Protein AF-A0A1Y1QKC9-F1 (afdb_monomer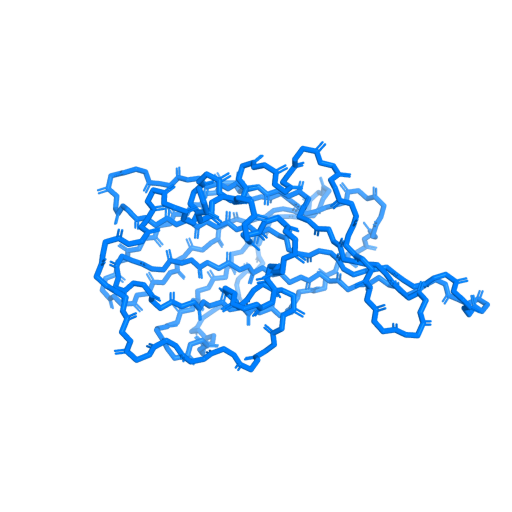_lite)

Sequence (149 aa):
MIESEFINNPQKFGLFTSDFSSEECVDWFDHYRSGIEVLNKGLWIAGENGGGWKITEAFINHEEKCLAWVERFMDDSSRIEKHEYYLCALTPSFRRLRKEIESYNPYFGISVESLQYENGVVTLQYHDKHDKRQMELDENNSSINIVTK

Structure (mmCIF, N/CA/C/O backbone):
data_AF-A0A1Y1QKC9-F1
#
_entry.id   AF-A0A1Y1QKC9-F1
#
loop_
_atom_site.group_PDB
_atom_site.id
_atom_site.type_symbol
_atom_site.label_atom_id
_atom_site.label_alt_id
_atom_site.label_comp_id
_atom_site.label_asym_id
_atom_site.label_entity_id
_atom_site.label_seq_id
_atom_site.pdbx_PDB_ins_code
_atom_site.Cartn_x
_atom_site.Cartn_y
_atom_site.Cartn_z
_atom_site.occupancy
_atom_site.B_iso_or_equiv
_atom_site.auth_seq_id
_atom_site.auth_comp_id
_atom_site.auth_asym_id
_atom_site.auth_atom_id
_atom_site.pdbx_PDB_model_num
ATOM 1 N N . MET A 1 1 ? 12.393 11.501 15.440 1.00 57.62 1 MET A N 1
ATOM 2 C CA . MET A 1 1 ? 13.365 10.382 15.373 1.00 57.62 1 MET A CA 1
ATOM 3 C C . MET A 1 1 ? 12.768 9.193 14.628 1.00 57.62 1 MET A C 1
ATOM 5 O O . MET A 1 1 ? 13.417 8.695 13.721 1.00 57.62 1 MET A O 1
ATOM 9 N N . ILE A 1 2 ? 11.518 8.810 14.923 1.00 64.50 2 ILE A N 1
ATOM 10 C CA . ILE A 1 2 ? 10.808 7.742 14.195 1.00 64.50 2 ILE A CA 1
ATOM 11 C C . ILE A 1 2 ? 10.472 8.152 12.752 1.00 64.50 2 ILE A C 1
ATOM 13 O O . ILE A 1 2 ? 10.762 7.395 11.840 1.00 64.50 2 ILE A O 1
ATOM 17 N N . GLU A 1 3 ? 9.982 9.373 12.505 1.00 67.50 3 GLU A N 1
ATOM 18 C CA . GLU A 1 3 ? 9.662 9.835 11.135 1.00 67.50 3 GLU A CA 1
ATOM 19 C C . GLU A 1 3 ? 10.871 9.795 10.187 1.00 67.50 3 GLU A C 1
ATOM 21 O O . GLU A 1 3 ? 10.772 9.323 9.058 1.00 67.50 3 GLU A O 1
ATOM 26 N N . SER A 1 4 ? 12.046 10.225 10.660 1.00 73.25 4 SER A N 1
ATOM 27 C CA . SER A 1 4 ? 13.286 10.139 9.883 1.00 73.25 4 SER A CA 1
ATOM 28 C C . SER A 1 4 ? 13.702 8.696 9.607 1.00 73.25 4 SER A C 1
ATOM 30 O O . SER A 1 4 ? 14.272 8.417 8.559 1.00 73.25 4 SER A O 1
ATOM 32 N N . GLU A 1 5 ? 13.436 7.768 10.526 1.00 79.44 5 GLU A N 1
ATOM 33 C CA . GLU A 1 5 ? 13.724 6.350 10.302 1.00 79.44 5 GLU A CA 1
ATOM 34 C C . GLU A 1 5 ? 12.720 5.721 9.329 1.00 79.44 5 GLU A C 1
ATOM 36 O O . GLU A 1 5 ? 13.123 4.946 8.469 1.00 79.44 5 GLU A O 1
ATOM 41 N N . PHE A 1 6 ? 11.451 6.126 9.395 1.00 78.56 6 PHE A N 1
ATOM 42 C CA . PHE A 1 6 ? 10.391 5.697 8.484 1.00 78.56 6 PHE A CA 1
ATOM 43 C C . PHE A 1 6 ? 10.696 6.071 7.030 1.00 78.56 6 PHE A C 1
ATOM 45 O O . PHE A 1 6 ? 10.496 5.272 6.123 1.00 78.56 6 PHE A O 1
ATOM 52 N N . ILE A 1 7 ? 11.241 7.269 6.810 1.00 79.50 7 ILE A N 1
ATOM 53 C CA . ILE A 1 7 ? 11.634 7.746 5.478 1.00 79.50 7 ILE A CA 1
ATOM 54 C C . ILE A 1 7 ? 12.897 7.035 4.981 1.00 79.50 7 ILE A C 1
ATOM 56 O O . ILE A 1 7 ? 12.979 6.659 3.815 1.00 79.50 7 ILE A O 1
ATOM 60 N N . ASN A 1 8 ? 13.892 6.866 5.856 1.00 84.19 8 ASN A N 1
ATOM 61 C CA . ASN A 1 8 ? 15.195 6.323 5.469 1.00 84.19 8 ASN A CA 1
ATOM 62 C C . ASN A 1 8 ? 15.213 4.791 5.377 1.00 84.19 8 ASN A C 1
ATOM 64 O O . ASN A 1 8 ? 16.094 4.231 4.729 1.00 84.19 8 ASN A O 1
ATOM 68 N N . ASN A 1 9 ? 14.295 4.108 6.061 1.00 86.00 9 ASN A N 1
ATOM 69 C CA . ASN A 1 9 ? 14.199 2.654 6.073 1.00 86.00 9 ASN A CA 1
ATOM 70 C C . ASN A 1 9 ? 12.733 2.189 6.203 1.00 86.00 9 ASN A C 1
ATOM 72 O O . ASN A 1 9 ? 12.366 1.565 7.202 1.00 86.00 9 ASN A O 1
ATOM 76 N N . PRO A 1 10 ? 11.879 2.497 5.210 1.00 87.88 10 PRO A N 1
ATOM 77 C CA . PRO A 1 10 ? 10.452 2.164 5.236 1.00 87.88 10 PRO A CA 1
ATOM 78 C C . PRO A 1 10 ? 10.192 0.649 5.339 1.00 87.88 10 PRO A C 1
ATOM 80 O O . PRO A 1 10 ? 9.174 0.227 5.888 1.00 87.88 10 PRO A O 1
ATOM 83 N N . GLN A 1 11 ? 11.140 -0.185 4.904 1.00 87.19 11 GLN A N 1
ATOM 84 C CA . GLN A 1 11 ? 11.064 -1.644 4.998 1.00 87.19 11 GLN A CA 1
ATOM 85 C C . GLN A 1 11 ? 11.080 -2.154 6.444 1.00 87.19 11 GLN A C 1
ATOM 87 O O . GLN A 1 11 ? 10.407 -3.140 6.738 1.00 87.19 11 GLN A O 1
ATOM 92 N N . LYS A 1 12 ? 11.761 -1.467 7.378 1.00 84.00 12 LYS A N 1
ATOM 93 C CA . LYS A 1 12 ? 11.680 -1.789 8.821 1.00 84.00 12 LYS A CA 1
ATOM 94 C C . LYS A 1 12 ? 10.265 -1.668 9.377 1.00 84.00 12 LYS A C 1
ATOM 96 O O . LYS A 1 12 ? 9.934 -2.324 10.358 1.00 84.00 12 LYS A O 1
ATOM 101 N N . PHE A 1 13 ? 9.451 -0.826 8.752 1.00 82.69 13 PHE A N 1
ATOM 102 C CA . PHE A 1 13 ? 8.055 -0.609 9.110 1.00 82.69 13 PHE A CA 1
ATOM 103 C C . PHE A 1 13 ? 7.122 -1.499 8.291 1.00 82.69 13 PHE A C 1
ATOM 105 O O . PHE A 1 13 ? 5.910 -1.407 8.439 1.00 82.69 13 PHE A O 1
ATOM 112 N N . GLY A 1 14 ? 7.672 -2.365 7.439 1.00 85.06 14 GLY A N 1
ATOM 113 C CA . GLY A 1 14 ? 6.915 -3.287 6.616 1.00 85.06 14 GLY A CA 1
ATOM 114 C C . GLY A 1 14 ? 6.422 -2.702 5.306 1.00 85.06 14 GLY A C 1
ATOM 115 O O . GLY A 1 14 ? 5.584 -3.328 4.680 1.00 85.06 14 GLY A O 1
ATOM 116 N N . LEU A 1 15 ? 6.890 -1.541 4.854 1.00 88.94 15 LEU A N 1
ATOM 117 C CA . LEU A 1 15 ? 6.536 -1.033 3.525 1.00 88.94 15 LEU A CA 1
ATOM 118 C C . LEU A 1 15 ? 7.407 -1.659 2.444 1.00 88.94 15 LEU A C 1
ATOM 120 O O . LEU A 1 15 ? 8.578 -1.951 2.679 1.00 88.94 15 LEU A O 1
ATOM 124 N N . PHE A 1 16 ? 6.837 -1.847 1.252 1.00 91.06 16 PHE A N 1
ATOM 125 C CA . PHE A 1 16 ? 7.546 -2.390 0.083 1.00 91.06 16 PHE A CA 1
ATOM 126 C C . PHE A 1 16 ? 8.128 -3.797 0.294 1.00 91.06 16 PHE A C 1
ATOM 128 O O . PHE A 1 16 ? 9.058 -4.208 -0.395 1.00 91.06 16 PHE A O 1
ATOM 135 N N . THR A 1 17 ? 7.591 -4.543 1.260 1.00 86.62 17 THR A N 1
ATOM 136 C CA . THR A 1 17 ? 7.998 -5.916 1.572 1.00 86.62 17 THR A CA 1
ATOM 137 C C . THR A 1 17 ? 6.784 -6.780 1.908 1.00 86.62 17 THR A C 1
ATOM 139 O O . THR A 1 17 ? 5.745 -6.275 2.349 1.00 86.62 17 THR A O 1
ATOM 142 N N . SER A 1 18 ? 6.883 -8.087 1.674 1.00 77.88 18 SER A N 1
ATOM 143 C CA . SER A 1 18 ? 5.933 -9.102 2.145 1.00 77.88 18 SER A CA 1
ATOM 144 C C . SER A 1 18 ? 6.216 -9.556 3.577 1.00 77.88 18 SER A C 1
ATOM 146 O O . SER A 1 18 ? 5.289 -9.970 4.268 1.00 77.88 18 SER A O 1
ATOM 148 N N . ASP A 1 19 ? 7.458 -9.425 4.042 1.00 67.69 19 ASP A N 1
ATOM 149 C CA . ASP A 1 19 ? 7.997 -10.219 5.156 1.00 67.69 19 ASP A CA 1
ATOM 150 C C . ASP A 1 19 ? 7.870 -9.514 6.513 1.00 67.69 19 ASP A C 1
ATOM 152 O O . ASP A 1 19 ? 8.736 -9.608 7.381 1.00 67.69 19 ASP A O 1
ATOM 156 N N . PHE A 1 20 ? 6.781 -8.770 6.702 1.00 71.31 20 PHE A N 1
ATOM 157 C CA . PHE A 1 20 ? 6.556 -8.005 7.920 1.00 71.31 20 PHE A CA 1
ATOM 158 C C . PHE A 1 20 ? 5.618 -8.733 8.885 1.00 71.31 20 PHE A C 1
ATOM 160 O O . PHE A 1 20 ? 4.438 -8.921 8.588 1.00 71.31 20 PHE A O 1
ATOM 167 N N . SER A 1 21 ? 6.125 -9.064 10.074 1.00 61.72 21 SER A N 1
ATOM 168 C CA . SER A 1 21 ? 5.327 -9.503 11.221 1.00 61.72 21 SER A CA 1
ATOM 169 C C . SER A 1 21 ? 5.594 -8.584 12.413 1.00 61.72 21 SER A C 1
ATOM 171 O O . SER A 1 21 ? 6.669 -8.638 13.010 1.00 61.72 21 SER A O 1
ATOM 173 N N . SER A 1 22 ? 4.635 -7.737 12.783 1.00 58.94 22 SER A N 1
ATOM 174 C CA . SER A 1 22 ? 4.727 -6.973 14.030 1.00 58.94 22 SER A CA 1
ATOM 175 C C . SER A 1 22 ? 4.116 -7.782 15.173 1.00 58.94 22 SER A C 1
ATOM 177 O O . SER A 1 22 ? 2.897 -7.950 15.221 1.00 58.94 22 SER A O 1
ATOM 179 N N . GLU A 1 23 ? 4.945 -8.271 16.096 1.00 55.06 23 GLU A N 1
ATOM 180 C CA . GLU A 1 23 ? 4.462 -8.878 17.348 1.00 55.06 23 GLU A CA 1
ATOM 181 C C . GLU A 1 23 ? 4.177 -7.832 18.438 1.00 55.06 23 GLU A C 1
ATOM 183 O O . GLU A 1 23 ? 3.447 -8.109 19.384 1.00 55.06 23 GLU A O 1
ATOM 188 N N . GLU A 1 24 ? 4.657 -6.596 18.278 1.00 54.72 24 GLU A N 1
ATOM 189 C CA . GLU A 1 24 ? 4.488 -5.533 19.268 1.00 54.72 24 GLU A CA 1
ATOM 190 C C . GLU A 1 24 ? 4.226 -4.191 18.570 1.00 54.72 24 GLU A C 1
ATOM 192 O O . GLU A 1 24 ? 5.139 -3.551 18.054 1.00 54.72 24 GLU A O 1
ATOM 197 N N . CYS A 1 25 ? 2.970 -3.747 18.522 1.00 53.25 25 CYS A N 1
ATOM 198 C CA . CYS A 1 25 ? 2.621 -2.399 18.065 1.00 53.25 25 CYS A CA 1
ATOM 199 C C . CYS A 1 25 ? 1.479 -1.854 18.918 1.00 53.25 25 CYS A C 1
ATOM 201 O O . CYS A 1 25 ? 0.305 -2.069 18.631 1.00 53.25 25 CYS A O 1
ATOM 203 N N . VAL A 1 26 ? 1.831 -1.152 19.995 1.00 55.34 26 VAL A N 1
ATOM 204 C CA . VAL A 1 26 ? 0.877 -0.347 20.762 1.00 55.34 26 VAL A CA 1
ATOM 205 C C . VAL A 1 26 ? 1.031 1.100 20.298 1.00 55.34 26 VAL A C 1
ATOM 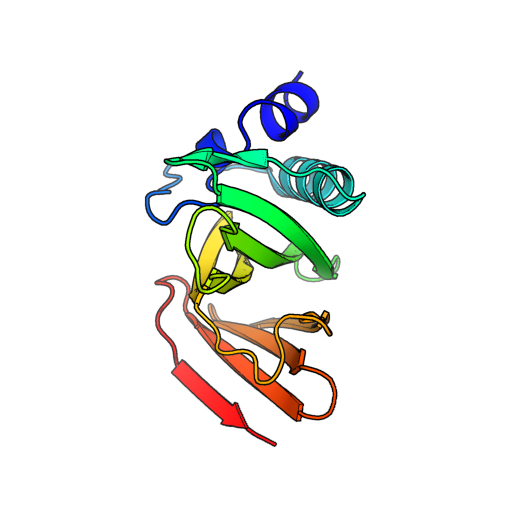207 O O . VAL A 1 26 ? 2.097 1.689 20.448 1.00 55.34 26 VAL A O 1
ATOM 210 N N . ASP A 1 27 ? -0.039 1.644 19.717 1.00 65.19 27 ASP A N 1
ATOM 211 C CA . ASP A 1 27 ? -0.226 3.064 19.373 1.00 65.19 27 ASP A CA 1
ATOM 212 C C . ASP A 1 27 ? 0.704 3.649 18.286 1.00 65.19 27 ASP A C 1
ATOM 214 O O . ASP A 1 27 ? 1.308 4.714 18.420 1.00 65.19 27 ASP A O 1
ATOM 218 N N . TRP A 1 28 ? 0.826 2.941 17.158 1.00 78.62 28 TRP A N 1
ATOM 219 C CA . TRP A 1 28 ? 1.644 3.376 16.014 1.00 78.62 28 TRP A CA 1
ATOM 220 C C . TRP A 1 28 ? 0.859 4.114 14.928 1.00 78.62 28 TRP A C 1
ATOM 222 O O . TRP A 1 28 ? 1.445 4.504 13.923 1.00 78.62 28 TRP A O 1
ATOM 232 N N . PHE A 1 29 ? -0.444 4.342 15.112 1.00 83.38 29 PHE A N 1
ATOM 233 C CA . PHE A 1 29 ? -1.312 4.836 14.037 1.00 83.38 29 PHE A CA 1
ATOM 234 C C . PHE A 1 29 ? -0.845 6.194 13.520 1.00 83.38 29 PHE A C 1
ATOM 236 O O . PHE A 1 29 ? -0.632 6.354 12.322 1.00 83.38 29 PHE A O 1
ATOM 243 N N . ASP A 1 30 ? -0.593 7.141 14.424 1.00 84.75 30 ASP A N 1
ATOM 244 C CA . ASP A 1 30 ? -0.115 8.471 14.048 1.00 84.75 30 ASP A CA 1
ATOM 245 C C . ASP A 1 30 ? 1.286 8.451 13.430 1.00 84.75 30 ASP A C 1
ATOM 247 O O . ASP A 1 30 ? 1.568 9.228 12.518 1.00 84.75 30 ASP A O 1
ATOM 251 N N . HIS A 1 31 ? 2.145 7.529 13.868 1.00 83.88 31 HIS A N 1
ATOM 252 C CA . HIS A 1 31 ? 3.478 7.350 13.294 1.00 83.88 31 HIS A CA 1
ATOM 253 C C . HIS A 1 31 ? 3.398 6.815 11.864 1.00 83.88 31 HIS A C 1
ATOM 255 O O . HIS A 1 31 ? 4.039 7.355 10.963 1.00 83.88 31 HIS A O 1
ATOM 261 N N . TYR A 1 32 ? 2.578 5.785 11.650 1.00 86.56 32 TYR A N 1
ATOM 262 C CA . TYR A 1 32 ? 2.352 5.191 10.338 1.00 86.56 32 TYR A CA 1
ATOM 263 C C . TYR A 1 32 ? 1.692 6.196 9.396 1.00 86.56 32 TYR A C 1
ATOM 265 O O . TYR A 1 32 ? 2.148 6.381 8.273 1.00 86.56 32 TYR A O 1
ATOM 273 N N . ARG A 1 33 ? 0.676 6.917 9.882 1.00 88.88 33 ARG A N 1
ATOM 274 C CA . ARG A 1 33 ? 0.014 8.003 9.157 1.00 88.88 33 ARG A CA 1
ATOM 275 C C . ARG A 1 33 ? 1.022 9.055 8.696 1.00 88.88 33 ARG A C 1
ATOM 277 O O . ARG A 1 33 ? 1.102 9.312 7.499 1.00 88.88 33 ARG A O 1
ATOM 284 N N . SER A 1 34 ? 1.818 9.613 9.612 1.00 88.25 34 SER A N 1
ATOM 285 C CA . SER A 1 34 ? 2.827 10.631 9.279 1.00 88.25 34 SER A CA 1
ATOM 286 C C . SER A 1 34 ? 3.847 10.105 8.261 1.00 88.25 34 SER A C 1
ATOM 288 O O . SER A 1 34 ? 4.136 10.757 7.256 1.00 88.25 34 SER A O 1
ATOM 290 N N . GLY A 1 35 ? 4.342 8.881 8.461 1.00 88.50 35 GLY A N 1
ATOM 291 C CA . GLY A 1 35 ? 5.283 8.241 7.547 1.00 88.50 35 GLY A CA 1
ATOM 292 C C . GLY A 1 35 ? 4.728 8.069 6.129 1.00 88.50 35 GLY A C 1
ATOM 293 O O . GLY A 1 35 ? 5.378 8.454 5.155 1.00 88.50 35 GLY A O 1
ATOM 294 N N . ILE A 1 36 ? 3.503 7.553 6.006 1.00 90.31 36 ILE A N 1
ATOM 295 C CA . ILE A 1 36 ? 2.811 7.378 4.723 1.00 90.31 36 ILE A CA 1
ATOM 296 C C . ILE A 1 36 ? 2.525 8.732 4.060 1.00 90.31 36 ILE A C 1
ATOM 298 O O . ILE A 1 36 ? 2.790 8.883 2.868 1.00 90.31 36 ILE A O 1
ATOM 302 N N . GLU A 1 37 ? 2.061 9.735 4.812 1.00 89.38 37 GLU A N 1
ATOM 303 C CA . GLU A 1 37 ? 1.834 11.099 4.309 1.00 89.38 37 GLU A CA 1
ATOM 304 C C . GLU A 1 37 ? 3.114 11.721 3.732 1.00 89.38 37 GLU A C 1
ATOM 306 O O . GLU A 1 37 ? 3.063 12.420 2.719 1.00 89.38 37 GLU A O 1
ATOM 311 N N . VAL A 1 38 ? 4.278 11.478 4.345 1.00 88.81 38 VAL A N 1
ATOM 312 C CA . VAL A 1 38 ? 5.558 11.968 3.816 1.00 88.81 38 VAL A CA 1
ATOM 313 C C . VAL A 1 38 ? 5.972 11.209 2.558 1.00 88.81 38 VAL A C 1
ATOM 315 O O . VAL A 1 38 ? 6.340 11.842 1.568 1.00 88.81 38 VAL A O 1
ATOM 318 N N . LEU A 1 39 ? 5.895 9.878 2.563 1.00 88.75 39 L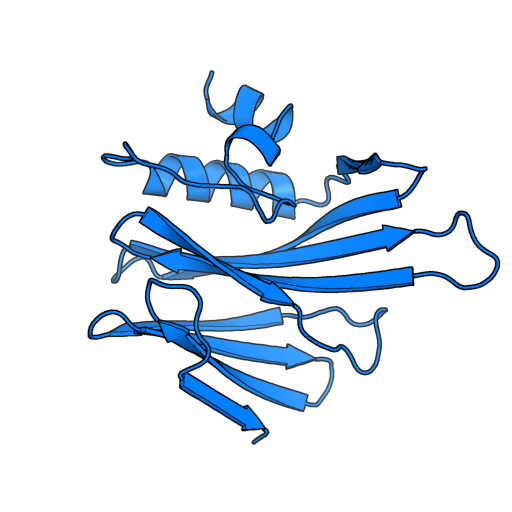EU A N 1
ATOM 319 C CA . LEU A 1 39 ? 6.277 9.051 1.413 1.00 88.75 39 LEU A CA 1
ATOM 320 C C . LEU A 1 39 ? 5.379 9.300 0.189 1.00 88.75 39 LEU A C 1
ATOM 322 O O . LEU A 1 39 ? 5.867 9.315 -0.944 1.00 88.75 39 LEU A O 1
ATOM 326 N N . ASN A 1 40 ? 4.092 9.578 0.409 1.00 89.19 40 ASN A N 1
ATOM 327 C CA . ASN A 1 40 ? 3.127 9.901 -0.642 1.00 89.19 40 ASN A CA 1
ATOM 328 C C . ASN A 1 40 ? 3.493 11.193 -1.412 1.00 89.19 40 ASN A C 1
ATOM 330 O O . ASN A 1 40 ? 3.206 11.305 -2.602 1.00 89.19 40 ASN A O 1
ATOM 334 N N . LYS A 1 41 ? 4.260 12.124 -0.817 1.00 86.56 41 LYS A N 1
ATOM 335 C CA . LYS A 1 41 ? 4.692 13.389 -1.463 1.00 86.56 41 LYS A CA 1
ATOM 336 C C . LYS A 1 41 ? 5.658 13.226 -2.643 1.00 86.56 41 LYS A C 1
ATOM 338 O O . LYS A 1 41 ? 6.180 14.215 -3.153 1.00 86.56 41 LYS A O 1
ATOM 343 N N . GLY A 1 42 ? 5.890 12.002 -3.108 1.00 78.31 42 GLY A N 1
ATOM 344 C CA . GLY A 1 42 ? 6.596 11.744 -4.356 1.00 78.31 42 GLY A CA 1
ATOM 345 C C . GLY A 1 42 ? 7.968 11.111 -4.198 1.00 78.31 42 GLY A C 1
ATOM 346 O O . GLY A 1 42 ? 8.712 11.091 -5.177 1.00 78.31 42 GLY A O 1
ATOM 347 N N . LEU A 1 43 ? 8.306 10.603 -3.011 1.00 85.12 43 LEU A N 1
ATOM 348 C CA . LEU A 1 43 ? 9.613 10.010 -2.768 1.00 85.12 43 LEU A CA 1
ATOM 349 C C . LEU A 1 43 ? 9.706 8.627 -3.424 1.00 85.12 43 LEU A C 1
ATOM 351 O O . LEU A 1 43 ? 8.912 7.734 -3.128 1.00 85.12 43 LEU A O 1
ATOM 355 N N . TRP A 1 44 ? 10.692 8.463 -4.304 1.00 89.69 44 TRP A N 1
ATOM 356 C CA . TRP A 1 44 ? 11.098 7.154 -4.802 1.00 89.69 44 TRP A CA 1
ATOM 357 C C . TRP A 1 44 ? 12.115 6.539 -3.849 1.00 89.69 44 TRP A C 1
ATOM 359 O O . TRP A 1 44 ? 13.108 7.172 -3.487 1.00 89.69 44 TRP A O 1
ATOM 369 N N . ILE A 1 45 ? 11.861 5.296 -3.469 1.00 89.88 45 ILE A N 1
ATOM 370 C CA . ILE A 1 45 ? 12.727 4.479 -2.631 1.00 89.88 45 ILE A CA 1
ATOM 371 C C . ILE A 1 45 ? 13.400 3.456 -3.533 1.00 89.88 45 ILE A C 1
ATOM 373 O O . ILE A 1 45 ? 12.722 2.726 -4.252 1.00 89.88 45 ILE A O 1
ATOM 377 N N . ALA A 1 46 ? 14.730 3.409 -3.520 1.00 88.12 46 ALA A N 1
ATOM 378 C CA . ALA A 1 46 ? 15.466 2.437 -4.317 1.00 88.12 46 ALA A CA 1
ATOM 379 C C . ALA A 1 46 ? 15.091 1.008 -3.888 1.00 88.12 46 ALA A C 1
ATOM 381 O O . ALA A 1 46 ? 15.117 0.678 -2.701 1.00 88.12 46 ALA A O 1
ATOM 382 N N . GLY A 1 47 ? 14.718 0.185 -4.863 1.00 83.69 47 GLY A N 1
ATOM 383 C CA . GLY A 1 47 ? 14.563 -1.254 -4.712 1.00 83.69 47 GLY A CA 1
ATOM 384 C C . GLY A 1 47 ? 15.846 -1.992 -5.089 1.00 83.69 47 GLY A C 1
ATOM 385 O O . GLY A 1 47 ? 16.865 -1.396 -5.447 1.00 83.69 47 GLY A O 1
ATOM 386 N N . GLU A 1 48 ? 15.796 -3.316 -5.020 1.00 77.94 48 GLU A N 1
ATOM 387 C CA . GLU A 1 48 ? 16.882 -4.154 -5.523 1.00 77.94 48 GLU A CA 1
ATOM 388 C C . GLU A 1 48 ? 16.937 -4.114 -7.060 1.00 77.94 48 GLU A C 1
ATOM 390 O O . GLU A 1 48 ? 15.933 -3.875 -7.732 1.00 77.94 48 GLU A O 1
ATOM 395 N N . ASN A 1 49 ? 18.122 -4.364 -7.626 1.00 76.62 49 ASN A N 1
ATOM 396 C CA . ASN A 1 49 ? 18.340 -4.536 -9.070 1.00 76.62 49 ASN A CA 1
ATOM 397 C C . ASN A 1 49 ? 17.939 -3.347 -9.968 1.00 76.62 49 ASN A C 1
ATOM 399 O O . ASN A 1 49 ? 17.704 -3.533 -11.155 1.00 76.62 49 ASN A O 1
ATOM 403 N N . GLY A 1 50 ? 17.922 -2.122 -9.432 1.00 79.44 50 GLY A N 1
ATOM 404 C CA . GLY A 1 50 ? 17.678 -0.905 -10.218 1.00 79.44 50 GLY A CA 1
ATOM 405 C C . GLY A 1 50 ? 16.211 -0.487 -10.319 1.00 79.44 50 GLY A C 1
ATOM 406 O O . GLY A 1 50 ? 15.939 0.590 -10.840 1.00 79.44 50 GLY A O 1
ATOM 407 N N . GLY A 1 51 ? 15.285 -1.272 -9.763 1.00 88.88 51 GLY A N 1
ATOM 408 C CA . GLY A 1 51 ? 13.892 -0.862 -9.616 1.00 88.88 51 GLY A CA 1
ATOM 409 C C . GLY A 1 51 ? 13.685 0.161 -8.495 1.00 88.88 51 GLY A C 1
ATOM 410 O O . GLY A 1 51 ? 14.553 0.395 -7.650 1.00 88.88 51 GLY A O 1
ATOM 411 N N . GLY A 1 52 ? 12.503 0.765 -8.464 1.00 92.81 52 GLY A N 1
ATOM 412 C CA . GLY A 1 52 ? 12.105 1.756 -7.474 1.00 92.81 52 GLY A CA 1
ATOM 413 C C . GLY A 1 52 ? 10.701 1.504 -6.947 1.00 92.81 52 GLY A C 1
ATOM 414 O O . GLY A 1 52 ? 9.811 1.070 -7.675 1.00 92.81 52 GLY A O 1
ATOM 415 N N . TRP A 1 53 ? 10.502 1.820 -5.674 1.00 94.00 53 TRP A N 1
ATOM 416 C CA . TRP A 1 53 ? 9.217 1.793 -4.996 1.00 94.00 53 TRP A CA 1
ATOM 417 C C . TRP A 1 53 ? 8.721 3.199 -4.703 1.00 94.00 53 TRP A C 1
ATOM 419 O O . TRP A 1 53 ? 9.505 4.109 -4.428 1.00 94.00 53 TRP A O 1
ATOM 429 N N . LYS A 1 54 ? 7.405 3.377 -4.712 1.00 93.38 54 LYS A N 1
ATOM 430 C CA . LYS A 1 54 ? 6.768 4.638 -4.352 1.00 93.38 54 LYS A CA 1
ATOM 431 C C . LYS A 1 54 ? 5.389 4.395 -3.754 1.00 93.38 54 LYS A C 1
ATOM 433 O O . LYS A 1 54 ? 4.678 3.492 -4.184 1.00 93.38 54 LYS A O 1
ATOM 438 N N . ILE A 1 55 ? 4.987 5.250 -2.816 1.00 94.06 55 ILE A N 1
ATOM 439 C CA . ILE A 1 55 ? 3.578 5.380 -2.435 1.00 94.06 55 ILE A CA 1
ATOM 440 C C . ILE A 1 55 ? 2.908 6.367 -3.384 1.00 94.06 55 ILE A C 1
ATOM 442 O O . ILE A 1 55 ? 3.356 7.509 -3.510 1.00 94.06 55 ILE A O 1
ATOM 446 N N . THR A 1 56 ? 1.872 5.919 -4.090 1.00 92.69 56 THR A N 1
ATOM 447 C CA . THR A 1 56 ? 1.175 6.747 -5.090 1.00 92.69 56 THR A CA 1
ATOM 448 C C . THR A 1 56 ? -0.136 7.319 -4.592 1.00 92.69 56 THR A C 1
ATOM 450 O O . THR A 1 56 ? -0.576 8.328 -5.125 1.00 92.69 56 THR A O 1
ATOM 453 N N . GLU A 1 57 ? -0.739 6.689 -3.589 1.00 93.31 57 GLU A N 1
ATOM 454 C CA . GLU A 1 57 ? -2.007 7.108 -3.008 1.00 93.31 57 GLU A CA 1
ATOM 455 C C . GLU A 1 57 ? -2.060 6.710 -1.535 1.00 93.31 57 GLU A C 1
ATOM 457 O O . GLU A 1 57 ? -1.439 5.718 -1.142 1.00 93.31 57 GLU A O 1
ATOM 462 N N . ALA A 1 58 ? -2.790 7.478 -0.729 1.00 94.12 58 ALA A N 1
ATOM 463 C CA . ALA A 1 58 ? -3.074 7.144 0.658 1.00 94.12 58 ALA A CA 1
ATOM 464 C C . ALA A 1 58 ? -4.460 7.654 1.063 1.00 94.12 58 ALA A C 1
ATOM 466 O O . ALA A 1 58 ? -4.853 8.762 0.714 1.00 94.12 58 ALA A O 1
ATOM 467 N N . PHE A 1 59 ? -5.181 6.856 1.844 1.00 95.38 59 PHE A N 1
ATOM 468 C CA . PHE A 1 59 ? -6.497 7.190 2.372 1.00 95.38 59 PHE A CA 1
ATOM 469 C C . PHE A 1 59 ? -6.552 6.864 3.862 1.00 95.38 59 PHE A C 1
ATOM 471 O O . PHE A 1 59 ? -6.186 5.764 4.273 1.00 95.38 59 PHE A O 1
ATOM 478 N N . ILE A 1 60 ? -7.029 7.807 4.672 1.00 93.94 60 ILE A N 1
ATOM 479 C CA . ILE A 1 60 ? -7.099 7.672 6.129 1.00 93.94 60 ILE A CA 1
ATOM 480 C C . ILE A 1 60 ? -8.564 7.657 6.556 1.00 93.94 60 ILE A C 1
ATOM 482 O O . ILE A 1 60 ? -9.305 8.590 6.255 1.00 93.94 60 ILE A O 1
ATOM 486 N N . ASN A 1 61 ? -8.961 6.639 7.318 1.00 93.19 61 ASN A N 1
ATOM 487 C CA . ASN A 1 61 ? -10.222 6.643 8.047 1.00 93.19 61 ASN A CA 1
ATOM 488 C C . ASN A 1 61 ? -9.930 6.885 9.536 1.00 93.19 61 ASN A C 1
ATOM 490 O O . ASN A 1 61 ? -9.464 6.008 10.267 1.00 93.19 61 ASN A O 1
ATOM 494 N N . HIS A 1 62 ? -10.177 8.122 9.971 1.00 88.69 62 HIS A N 1
ATOM 495 C CA . HIS A 1 62 ? -9.909 8.563 11.340 1.00 88.69 62 HIS A CA 1
ATOM 496 C C . HIS A 1 62 ? -10.878 7.978 12.371 1.00 88.69 62 HIS A C 1
ATOM 498 O O . HIS A 1 62 ? -10.492 7.827 13.529 1.00 88.69 62 HIS A O 1
ATOM 504 N N . GLU A 1 63 ? -12.113 7.670 11.971 1.00 90.31 63 GLU A N 1
ATOM 505 C CA . GLU A 1 63 ? -13.143 7.154 12.878 1.00 90.31 63 GLU A CA 1
ATOM 506 C C . GLU A 1 63 ? -12.793 5.739 13.334 1.00 90.31 63 GLU A C 1
ATOM 508 O O . GLU A 1 63 ? -12.813 5.436 14.526 1.00 90.31 63 GLU A O 1
ATOM 513 N N . GLU A 1 64 ? -12.386 4.899 12.385 1.00 90.62 64 GLU A N 1
ATOM 514 C CA . GLU A 1 64 ? -12.029 3.506 12.646 1.00 90.62 64 GLU A CA 1
ATOM 515 C C . GLU A 1 64 ? -10.547 3.334 13.002 1.00 90.62 64 GLU A C 1
ATOM 517 O O . GLU A 1 64 ? -10.160 2.265 13.459 1.00 90.62 64 GLU A O 1
ATOM 522 N N . LYS A 1 65 ? -9.717 4.378 12.852 1.00 89.75 65 LYS A N 1
ATOM 523 C CA . LYS A 1 65 ? -8.248 4.324 12.992 1.00 89.75 65 LYS A CA 1
ATOM 524 C C . LYS A 1 65 ? -7.605 3.292 12.061 1.00 89.75 65 LYS A C 1
ATOM 526 O O . LYS A 1 65 ? -6.750 2.506 12.470 1.00 89.75 65 LYS A O 1
ATOM 531 N N . CYS A 1 66 ? -7.998 3.315 10.794 1.00 92.06 66 CYS A N 1
ATOM 532 C CA . CYS A 1 66 ? -7.388 2.501 9.752 1.00 92.06 66 CYS A CA 1
ATOM 533 C C . CYS A 1 66 ? -6.849 3.375 8.612 1.00 92.06 66 CYS A C 1
ATOM 535 O O . CYS A 1 66 ? -7.236 4.533 8.422 1.00 92.06 66 CYS A O 1
ATOM 537 N N . LEU A 1 67 ? -5.874 2.830 7.893 1.00 94.50 67 LEU A N 1
ATOM 538 C CA . LEU A 1 67 ? -5.145 3.519 6.832 1.00 94.50 67 LEU A CA 1
ATOM 539 C C . LEU A 1 67 ? -5.037 2.597 5.626 1.00 94.50 67 LEU A C 1
ATOM 541 O O . LEU A 1 67 ? -4.824 1.402 5.790 1.00 94.50 67 LEU A O 1
ATOM 545 N N . ALA A 1 68 ? -5.136 3.151 4.428 1.00 96.06 68 ALA A N 1
ATOM 546 C CA . ALA A 1 68 ? -4.901 2.455 3.176 1.00 96.06 68 ALA A CA 1
ATOM 547 C C . ALA A 1 68 ? -3.894 3.225 2.333 1.00 96.06 68 ALA A C 1
ATOM 549 O O . ALA A 1 68 ? -3.832 4.452 2.397 1.00 96.06 68 ALA A O 1
ATOM 550 N N . TRP A 1 69 ? -3.103 2.515 1.541 1.00 95.75 69 TRP A N 1
ATOM 551 C CA . TRP A 1 69 ? -2.186 3.126 0.586 1.00 95.75 69 TRP A CA 1
ATOM 552 C C . TRP A 1 69 ? -1.935 2.205 -0.598 1.00 95.75 69 TRP A C 1
ATOM 554 O O . TRP A 1 69 ? -2.214 1.006 -0.553 1.00 95.75 69 TRP A O 1
ATOM 564 N N . VAL A 1 70 ? -1.397 2.788 -1.663 1.00 95.69 70 VAL A N 1
ATOM 565 C CA . VAL A 1 70 ? -0.950 2.049 -2.842 1.00 95.69 70 VAL A CA 1
ATOM 566 C C . VAL A 1 70 ? 0.562 2.116 -2.920 1.00 95.69 70 VAL A C 1
ATOM 568 O O . VAL A 1 70 ? 1.138 3.203 -3.002 1.00 95.69 70 VAL A O 1
ATOM 571 N N . GLU A 1 71 ? 1.199 0.950 -2.936 1.00 95.38 71 GLU A N 1
ATOM 572 C CA . GLU A 1 71 ? 2.607 0.813 -3.289 1.00 95.38 71 GLU A CA 1
ATOM 573 C C . GLU A 1 71 ? 2.722 0.503 -4.778 1.00 95.38 71 GLU A C 1
ATOM 575 O O . GLU A 1 71 ? 2.072 -0.409 -5.289 1.00 95.38 71 GLU A O 1
ATOM 580 N N . ARG A 1 72 ? 3.586 1.240 -5.467 1.00 94.25 72 ARG A N 1
ATOM 581 C CA . ARG A 1 72 ? 3.957 0.989 -6.854 1.00 94.25 72 ARG A CA 1
ATOM 582 C C . ARG A 1 72 ? 5.423 0.605 -6.920 1.00 94.25 72 ARG A C 1
ATOM 584 O O . ARG A 1 72 ? 6.264 1.349 -6.416 1.00 94.25 72 ARG A O 1
ATOM 591 N N . PHE A 1 73 ? 5.713 -0.495 -7.598 1.00 94.00 73 PHE A N 1
ATOM 592 C CA . PHE A 1 73 ? 7.051 -0.824 -8.070 1.00 94.00 73 PHE A CA 1
ATOM 593 C C . PHE A 1 73 ? 7.186 -0.470 -9.546 1.00 94.00 73 PHE A C 1
ATOM 595 O O . PHE A 1 73 ? 6.243 -0.650 -10.321 1.00 94.00 73 PHE A O 1
ATOM 602 N N . MET A 1 74 ? 8.362 0.008 -9.931 1.00 92.81 74 MET A N 1
ATOM 603 C CA . MET A 1 74 ? 8.730 0.249 -11.317 1.00 92.81 74 MET A CA 1
ATOM 604 C C . MET A 1 74 ? 10.170 -0.195 -11.552 1.00 92.81 74 MET A C 1
ATOM 606 O O . MET A 1 74 ? 11.054 0.164 -10.779 1.00 92.81 74 MET A O 1
ATOM 610 N N . ASP A 1 75 ? 10.402 -0.934 -12.629 1.00 91.94 75 ASP A N 1
ATOM 611 C CA . ASP A 1 75 ? 11.733 -1.329 -13.089 1.00 91.94 75 ASP A CA 1
ATOM 612 C C . ASP A 1 75 ? 11.835 -1.112 -14.603 1.00 91.94 75 ASP A C 1
ATOM 614 O O . ASP A 1 75 ? 11.098 -1.718 -15.388 1.00 91.94 75 ASP A O 1
ATOM 618 N N . ASP A 1 76 ? 12.732 -0.209 -14.995 1.00 87.94 76 ASP A N 1
ATOM 619 C CA . ASP A 1 76 ? 13.027 0.181 -16.375 1.00 87.94 76 ASP A CA 1
ATOM 620 C C . ASP A 1 76 ? 14.387 -0.353 -16.864 1.00 87.94 76 ASP A C 1
ATOM 622 O O . ASP A 1 76 ? 14.819 -0.045 -17.976 1.00 87.94 76 ASP A O 1
ATOM 626 N N . SER A 1 77 ? 15.055 -1.198 -16.068 1.00 85.38 77 SER A N 1
ATOM 627 C CA . SER A 1 77 ? 16.356 -1.788 -16.413 1.00 85.38 77 SER A CA 1
A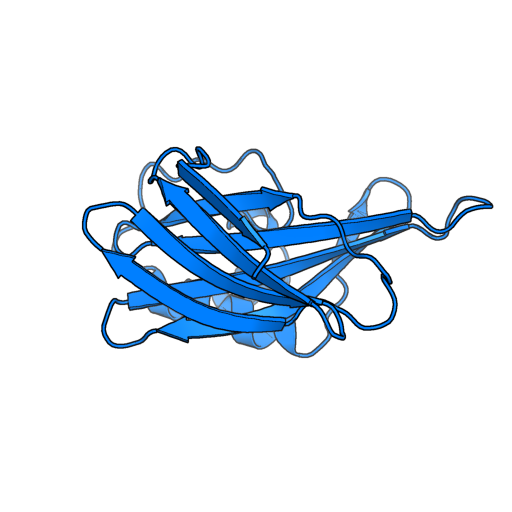TOM 628 C C . SER A 1 77 ? 16.271 -2.780 -17.578 1.00 85.38 77 SER A C 1
ATOM 630 O O . SER A 1 77 ? 17.271 -3.087 -18.236 1.00 85.38 77 SER A O 1
ATOM 632 N N . SER A 1 78 ? 15.067 -3.287 -17.846 1.00 81.12 78 SER A N 1
ATOM 633 C CA . SER A 1 78 ? 14.780 -4.252 -18.897 1.00 81.12 78 SER A CA 1
ATOM 634 C C . SER A 1 78 ? 14.156 -3.582 -20.129 1.00 81.12 78 SER A C 1
ATOM 636 O O . SER A 1 78 ? 13.628 -2.477 -20.077 1.00 81.12 78 SER A O 1
ATOM 638 N N . ARG A 1 79 ? 14.165 -4.278 -21.275 1.00 80.62 79 ARG A N 1
ATOM 639 C CA . ARG A 1 79 ? 13.532 -3.788 -22.517 1.00 80.62 79 ARG A CA 1
ATOM 640 C C . ARG A 1 79 ? 12.018 -3.558 -22.370 1.00 80.62 79 ARG A C 1
ATOM 642 O O . ARG A 1 79 ? 11.438 -2.840 -23.182 1.00 80.62 79 ARG A O 1
ATOM 649 N N . ILE A 1 80 ? 11.388 -4.213 -21.397 1.00 83.75 80 ILE A N 1
ATOM 650 C CA . ILE A 1 80 ? 9.974 -4.058 -21.059 1.00 83.75 80 ILE A CA 1
ATOM 651 C C . ILE A 1 80 ? 9.913 -3.467 -19.653 1.00 83.75 80 ILE A C 1
ATOM 653 O O . ILE A 1 80 ? 10.390 -4.090 -18.704 1.00 83.75 80 ILE A O 1
ATOM 657 N N . GLU A 1 81 ? 9.325 -2.282 -19.522 1.00 87.00 81 GLU A N 1
ATOM 658 C CA . GLU A 1 81 ? 9.087 -1.687 -18.209 1.00 87.00 81 GLU A CA 1
ATOM 659 C C . GLU A 1 81 ? 8.164 -2.594 -17.393 1.00 87.00 81 GLU A C 1
ATOM 661 O O . GLU A 1 81 ? 7.066 -2.955 -17.835 1.00 87.00 81 GLU A O 1
ATOM 666 N N . LYS A 1 82 ? 8.607 -2.953 -16.193 1.00 90.06 82 LYS A N 1
ATOM 667 C CA . LYS A 1 82 ? 7.808 -3.721 -15.248 1.00 90.06 82 LYS A CA 1
ATOM 668 C C . LYS A 1 82 ? 7.159 -2.762 -14.262 1.00 90.06 82 LYS A C 1
ATOM 670 O O . LYS A 1 82 ? 7.839 -1.940 -13.656 1.00 90.06 82 LYS A O 1
ATOM 675 N N . HIS A 1 83 ? 5.850 -2.901 -14.084 1.00 92.12 83 HIS A N 1
ATOM 676 C CA . HIS A 1 83 ? 5.072 -2.143 -13.109 1.00 92.12 83 HIS A CA 1
ATOM 677 C C . HIS A 1 83 ? 4.277 -3.123 -12.256 1.00 92.12 83 HIS A C 1
ATOM 679 O O . HIS A 1 83 ? 3.583 -3.977 -12.803 1.00 92.12 83 HIS A O 1
ATOM 685 N N . GLU A 1 84 ? 4.364 -2.994 -10.937 1.00 93.50 84 GLU A N 1
ATOM 686 C CA . GLU A 1 84 ? 3.538 -3.764 -10.002 1.00 93.50 84 GLU A CA 1
ATOM 687 C C . GLU A 1 84 ? 2.817 -2.809 -9.061 1.00 93.50 84 GLU A C 1
ATOM 689 O O . GLU A 1 84 ? 3.368 -1.776 -8.667 1.00 93.50 84 GLU A O 1
ATOM 694 N N . TYR A 1 85 ? 1.597 -3.174 -8.682 1.00 94.56 85 TYR A N 1
ATOM 695 C CA . TYR A 1 85 ? 0.787 -2.413 -7.746 1.00 94.56 85 TYR A CA 1
ATOM 696 C C . TYR A 1 85 ? 0.361 -3.297 -6.595 1.00 94.56 85 TYR A C 1
ATOM 698 O O . TYR A 1 85 ? -0.084 -4.426 -6.789 1.00 94.56 85 TYR A O 1
ATOM 706 N N . TYR A 1 86 ? 0.449 -2.744 -5.395 1.00 95.19 86 TYR A N 1
ATOM 707 C CA . TYR A 1 86 ? -0.014 -3.404 -4.194 1.00 95.19 86 TYR A CA 1
ATOM 708 C C . TYR A 1 86 ? -0.945 -2.474 -3.444 1.00 95.19 86 TYR A C 1
ATOM 710 O O . TYR A 1 86 ? -0.595 -1.334 -3.133 1.00 95.19 86 TYR A O 1
ATOM 718 N N . LEU A 1 87 ? -2.138 -2.982 -3.166 1.00 95.25 87 LEU A N 1
ATOM 719 C CA . LEU A 1 87 ? -3.098 -2.334 -2.301 1.00 95.25 87 LEU A CA 1
ATOM 720 C C . LEU A 1 87 ? -2.817 -2.774 -0.870 1.00 95.25 87 LEU A C 1
ATOM 722 O O . LEU A 1 87 ? -2.817 -3.969 -0.556 1.00 95.25 87 LEU A O 1
ATOM 726 N N . CYS A 1 88 ? -2.549 -1.798 -0.018 1.00 95.19 88 CYS A N 1
ATOM 727 C CA . CYS A 1 88 ? -2.143 -2.023 1.353 1.00 95.19 88 CYS A CA 1
ATOM 728 C C . CYS A 1 88 ? -3.133 -1.383 2.319 1.00 95.19 88 CYS A C 1
ATOM 730 O O . CYS A 1 88 ? -3.739 -0.353 2.016 1.00 95.19 88 CYS A O 1
ATOM 732 N N . ALA A 1 89 ? -3.257 -1.979 3.500 1.00 94.38 89 ALA A N 1
ATOM 733 C CA . ALA A 1 89 ? -4.011 -1.405 4.598 1.00 94.38 89 ALA A CA 1
ATOM 734 C C . ALA A 1 89 ? -3.364 -1.695 5.952 1.00 94.38 89 ALA A C 1
ATOM 736 O O . ALA A 1 89 ? -2.668 -2.692 6.136 1.00 94.38 89 ALA A O 1
ATOM 737 N N . LEU A 1 90 ? -3.629 -0.820 6.913 1.00 92.12 90 LEU A N 1
ATOM 738 C CA . LEU A 1 90 ? -3.329 -0.993 8.322 1.00 92.12 90 LEU A CA 1
ATOM 739 C C . LEU A 1 90 ? -4.656 -0.989 9.074 1.00 92.12 90 LEU A C 1
ATOM 741 O O . LEU A 1 90 ? -5.408 -0.013 9.025 1.00 92.12 90 LEU A O 1
ATOM 745 N N . THR A 1 91 ? -4.944 -2.100 9.738 1.00 92.12 91 THR A N 1
ATOM 746 C CA . THR A 1 91 ? -6.135 -2.261 10.580 1.00 92.12 91 THR A CA 1
ATOM 747 C C . THR A 1 91 ? -5.974 -1.521 11.914 1.00 92.12 91 THR A C 1
ATOM 749 O O . THR A 1 91 ? -4.852 -1.172 12.299 1.00 92.12 91 THR A O 1
ATOM 752 N N . PRO A 1 92 ? -7.060 -1.347 12.687 1.00 89.62 92 PRO A N 1
ATOM 753 C CA . PRO A 1 92 ? -6.989 -0.726 14.013 1.00 89.62 92 PRO A CA 1
ATOM 754 C C . PRO A 1 92 ? -6.205 -1.566 15.033 1.00 89.62 92 PRO A C 1
ATOM 756 O O . PRO A 1 92 ? -5.711 -1.039 16.027 1.00 89.62 92 PRO A O 1
ATOM 759 N N . SER A 1 93 ? -6.072 -2.874 14.782 1.00 86.12 93 SER A N 1
ATOM 760 C CA . SER A 1 93 ? -5.232 -3.808 15.542 1.00 86.12 93 SER A CA 1
ATOM 761 C C . SER A 1 93 ? -3.763 -3.790 15.089 1.00 86.12 93 SER A C 1
ATOM 763 O O . SER A 1 93 ? -2.971 -4.620 15.532 1.00 86.12 93 SER A O 1
ATOM 765 N N . PHE A 1 94 ? -3.388 -2.852 14.209 1.00 84.56 94 PHE A N 1
ATOM 766 C CA . PHE A 1 94 ? -2.058 -2.717 13.609 1.00 84.56 94 PHE A CA 1
ATOM 767 C C . PHE A 1 94 ? -1.622 -3.905 12.744 1.00 84.56 94 PHE A C 1
ATOM 769 O O . PHE A 1 94 ? -0.447 -4.037 12.406 1.00 84.56 94 PHE A O 1
ATOM 776 N N . ARG A 1 95 ? -2.564 -4.748 12.306 1.00 87.31 95 ARG A N 1
ATOM 777 C CA . ARG A 1 95 ? -2.295 -5.738 11.257 1.00 87.31 95 ARG A CA 1
ATOM 778 C C . ARG A 1 95 ? -2.108 -5.032 9.926 1.00 87.31 95 ARG A C 1
ATOM 780 O O . ARG A 1 95 ? -2.987 -4.283 9.493 1.00 87.31 95 ARG A O 1
ATOM 787 N N . ARG A 1 96 ? -0.973 -5.304 9.283 1.00 89.31 96 ARG A N 1
ATOM 788 C CA . ARG A 1 96 ? -0.665 -4.840 7.933 1.00 89.31 96 ARG A CA 1
ATOM 789 C C . ARG A 1 96 ? -1.159 -5.856 6.908 1.00 89.31 96 ARG A C 1
ATOM 791 O O . ARG A 1 96 ? -0.751 -7.014 6.934 1.00 89.31 96 ARG A O 1
ATOM 798 N N . LEU A 1 97 ? -1.973 -5.387 5.978 1.00 92.06 97 LEU A N 1
ATOM 799 C CA . LEU A 1 97 ? -2.502 -6.137 4.849 1.00 92.06 97 LEU A CA 1
ATOM 800 C C . LEU A 1 97 ? -1.863 -5.599 3.570 1.00 92.06 97 LEU A C 1
ATOM 802 O O . LEU A 1 97 ? -1.635 -4.395 3.449 1.00 92.06 97 LEU A O 1
ATOM 806 N N . ARG A 1 98 ? -1.542 -6.487 2.631 1.00 93.44 98 ARG A N 1
ATOM 807 C CA . ARG A 1 98 ? -0.898 -6.141 1.360 1.00 93.44 98 ARG A CA 1
ATOM 808 C C . ARG A 1 98 ? -1.263 -7.162 0.301 1.00 93.44 98 ARG A C 1
ATOM 810 O O . ARG A 1 98 ? -0.891 -8.332 0.414 1.00 93.44 98 ARG A O 1
ATOM 817 N N . LYS A 1 99 ? -1.921 -6.712 -0.760 1.00 93.81 99 LYS A N 1
ATOM 818 C CA . LYS A 1 99 ? -2.332 -7.562 -1.873 1.00 93.81 99 LYS A CA 1
ATOM 819 C C . LYS A 1 99 ? -1.877 -6.970 -3.194 1.00 93.81 99 LYS A C 1
ATOM 821 O O . LYS A 1 99 ? -2.096 -5.791 -3.447 1.00 93.81 99 LYS A O 1
ATOM 826 N N . GLU A 1 100 ? -1.253 -7.793 -4.027 1.00 94.31 100 GLU A N 1
ATOM 827 C CA . GLU A 1 100 ? -0.959 -7.417 -5.408 1.00 94.31 100 GLU A CA 1
ATOM 828 C C . GLU A 1 100 ? -2.266 -7.235 -6.187 1.00 94.31 100 GLU A C 1
ATOM 830 O O . GLU A 1 100 ? -3.211 -8.015 -6.021 1.00 94.31 100 GLU A O 1
ATOM 835 N N . ILE A 1 101 ? -2.326 -6.194 -7.011 1.00 92.44 101 ILE A N 1
ATOM 836 C CA . ILE A 1 101 ? -3.467 -5.890 -7.867 1.00 92.44 101 ILE A CA 1
ATOM 837 C C . ILE A 1 101 ? -3.011 -5.652 -9.301 1.00 92.44 101 ILE A C 1
ATOM 839 O O . ILE A 1 101 ? -1.973 -5.049 -9.565 1.00 92.44 101 ILE A O 1
ATOM 843 N N . GLU A 1 102 ? -3.839 -6.089 -10.242 1.00 89.38 102 GLU A N 1
ATOM 844 C CA . GLU A 1 102 ? -3.623 -5.811 -11.655 1.00 89.38 102 GLU A CA 1
ATOM 845 C C . GLU A 1 102 ? -4.106 -4.405 -12.006 1.00 89.38 102 GLU A C 1
ATOM 847 O O . GLU A 1 102 ? -5.225 -4.019 -11.644 1.00 89.38 102 GLU A O 1
ATOM 852 N N . SER A 1 103 ? -3.294 -3.686 -12.781 1.00 87.25 103 SER A N 1
ATOM 853 C CA . SER A 1 103 ? -3.699 -2.448 -13.438 1.00 87.25 103 SER A CA 1
ATOM 854 C C . SER A 1 103 ? -3.843 -2.665 -14.943 1.00 87.25 103 SER A C 1
ATOM 856 O O . SER A 1 103 ? -2.970 -3.249 -15.583 1.00 87.25 103 SER A O 1
ATOM 858 N N . TYR A 1 104 ? -4.935 -2.167 -15.522 1.00 84.00 104 TYR A N 1
ATOM 859 C CA . TYR A 1 104 ? -5.139 -2.123 -16.967 1.00 84.00 104 TYR A CA 1
ATOM 860 C C . TYR A 1 104 ? -4.145 -1.174 -17.644 1.00 84.00 104 TYR A C 1
ATOM 862 O O . TYR A 1 104 ? -3.724 -1.407 -18.779 1.00 84.00 104 TYR A O 1
ATOM 870 N N . ASN A 1 105 ? -3.775 -0.081 -16.970 1.00 83.31 105 ASN A N 1
ATOM 871 C CA . ASN A 1 105 ? -2.795 0.855 -17.489 1.00 83.31 105 ASN A CA 1
ATOM 872 C C . ASN A 1 105 ? -1.918 1.449 -16.367 1.00 83.31 105 ASN A C 1
ATOM 874 O O . ASN A 1 105 ? -2.351 2.373 -15.670 1.00 83.31 105 ASN A O 1
ATOM 878 N N . PRO A 1 106 ? -0.641 1.031 -16.274 1.00 84.06 106 PRO A N 1
ATOM 879 C CA . PRO A 1 106 ? 0.262 1.429 -15.194 1.00 84.06 106 PRO A CA 1
ATOM 880 C C . PRO A 1 106 ? 0.685 2.911 -15.230 1.00 84.06 106 PRO A C 1
ATOM 882 O O . PRO A 1 106 ? 1.472 3.370 -14.403 1.00 84.06 106 PRO A O 1
ATOM 885 N N . TYR A 1 107 ? 0.203 3.706 -16.184 1.00 82.75 107 TYR A N 1
ATOM 886 C CA . TYR A 1 107 ? 0.503 5.137 -16.250 1.00 82.75 107 TYR A CA 1
ATOM 887 C C . TYR A 1 107 ? -0.589 6.013 -15.625 1.00 82.75 107 TYR A C 1
ATOM 889 O O . TYR A 1 107 ? -0.295 7.154 -15.276 1.00 82.75 107 TYR A O 1
ATOM 897 N N . PHE A 1 108 ? -1.815 5.504 -15.441 1.00 82.06 108 PHE A N 1
ATOM 898 C CA . PHE A 1 108 ? -2.899 6.269 -14.802 1.00 82.06 108 PHE A CA 1
ATOM 899 C C . PHE A 1 108 ? -2.884 6.168 -13.273 1.00 82.06 108 PHE A C 1
ATOM 901 O O . PHE A 1 108 ? -3.374 7.077 -12.608 1.00 82.06 108 PHE A O 1
ATOM 908 N N . GLY A 1 109 ? -2.249 5.128 -12.728 1.00 85.06 109 GLY A N 1
ATOM 909 C CA . GLY A 1 109 ? -2.174 4.904 -11.288 1.00 85.06 109 GLY A CA 1
ATOM 910 C C . GLY A 1 109 ? -3.457 4.309 -10.711 1.00 85.06 109 GLY A C 1
ATOM 911 O O . GLY A 1 109 ? -4.467 4.160 -11.394 1.00 85.06 109 GLY A O 1
ATOM 912 N N . ILE A 1 110 ? -3.377 3.947 -9.434 1.00 93.19 110 ILE A N 1
ATOM 913 C CA . ILE A 1 110 ? -4.489 3.403 -8.662 1.00 93.19 110 ILE A CA 1
ATOM 914 C C . ILE A 1 110 ? -4.808 4.393 -7.553 1.00 93.19 110 ILE A C 1
ATOM 916 O O . ILE A 1 110 ? -3.893 4.805 -6.834 1.00 93.19 110 ILE A O 1
ATOM 920 N N . SER A 1 111 ? -6.090 4.712 -7.393 1.00 93.25 111 SER A N 1
ATOM 921 C CA . SER A 1 111 ? -6.566 5.561 -6.304 1.00 93.25 111 SER A CA 1
ATOM 922 C C . SER A 1 111 ? -7.526 4.811 -5.387 1.00 93.25 111 SER A C 1
ATOM 924 O O . SER A 1 111 ? -8.357 4.026 -5.844 1.00 93.25 111 SER A O 1
ATOM 926 N N . VAL A 1 112 ? -7.416 5.067 -4.084 1.00 94.62 112 VAL A N 1
ATOM 927 C CA . VAL A 1 112 ? -8.285 4.519 -3.039 1.00 94.62 112 VAL A CA 1
ATOM 928 C C . VAL A 1 112 ? -9.446 5.488 -2.829 1.00 94.62 112 VAL A C 1
ATOM 930 O O . VAL A 1 112 ? -9.229 6.654 -2.511 1.00 94.62 112 VAL A O 1
ATOM 933 N N . GLU A 1 113 ? -10.678 5.019 -3.022 1.00 93.94 113 GLU A N 1
ATOM 934 C CA . GLU A 1 113 ? -11.894 5.832 -2.873 1.00 93.94 113 GLU A CA 1
ATOM 935 C C . GLU A 1 113 ? -12.457 5.776 -1.455 1.00 93.94 113 GLU A C 1
ATOM 937 O O . GLU A 1 113 ? -12.941 6.781 -0.936 1.00 93.94 113 GLU A O 1
ATOM 942 N N . SER A 1 114 ? -12.421 4.596 -0.835 1.00 94.69 114 SER A N 1
ATOM 943 C CA . SER A 1 114 ? -12.925 4.405 0.519 1.00 94.69 114 SER A CA 1
ATOM 944 C C . SER A 1 114 ? -12.221 3.260 1.229 1.00 94.69 114 SER A C 1
ATOM 946 O O . SER A 1 114 ? -11.792 2.281 0.611 1.00 94.69 114 SER A O 1
ATOM 948 N N . LEU A 1 115 ? -12.199 3.364 2.553 1.00 96.62 115 LEU A N 1
ATOM 949 C CA . LEU A 1 115 ? -11.691 2.359 3.470 1.00 96.62 115 LEU A CA 1
ATOM 950 C C . LEU A 1 115 ? -12.688 2.185 4.614 1.00 96.62 115 LEU A C 1
ATOM 952 O O . LEU A 1 115 ? -13.037 3.165 5.272 1.00 96.62 115 LEU A O 1
ATOM 956 N N . GLN A 1 116 ? -13.093 0.942 4.853 1.00 96.62 116 GLN A N 1
ATOM 957 C CA . GLN A 1 116 ? -13.920 0.557 5.991 1.00 96.62 116 GLN A CA 1
ATOM 958 C C . GLN A 1 116 ? -13.306 -0.655 6.698 1.00 96.62 116 GLN A C 1
ATOM 960 O O . GLN A 1 116 ? -12.746 -1.538 6.040 1.00 96.62 116 GLN A O 1
ATOM 965 N N . TYR A 1 117 ? -13.430 -0.713 8.020 1.00 95.69 117 TYR A N 1
ATOM 966 C CA . TYR A 1 117 ? -13.043 -1.845 8.847 1.00 95.69 117 TYR A CA 1
ATOM 967 C C . TYR A 1 117 ? -14.207 -2.309 9.725 1.00 95.69 117 TYR A C 1
ATOM 969 O O . TYR A 1 117 ? -14.596 -1.643 10.680 1.00 95.69 117 TYR A O 1
ATOM 977 N N . GLU A 1 118 ? -14.719 -3.505 9.449 1.00 94.38 118 GLU A N 1
ATOM 978 C CA . GLU A 1 118 ? -15.836 -4.079 10.194 1.00 94.38 118 GLU A CA 1
ATOM 979 C C . GLU A 1 118 ? -15.584 -5.566 10.469 1.00 94.38 11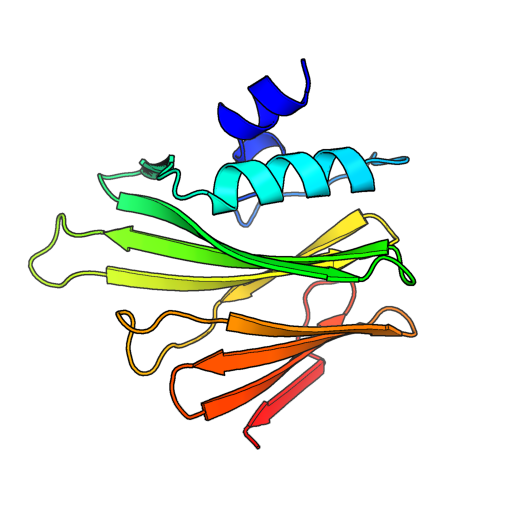8 GLU A C 1
ATOM 981 O O . GLU A 1 118 ? -15.225 -6.324 9.573 1.00 94.38 118 GLU A O 1
ATOM 986 N N . ASN A 1 119 ? -15.764 -5.997 11.723 1.00 92.31 119 ASN A N 1
ATOM 987 C CA . ASN A 1 119 ? -15.686 -7.408 12.134 1.00 92.31 119 ASN A CA 1
ATOM 988 C C . ASN A 1 119 ? -14.406 -8.154 11.688 1.00 92.31 119 ASN A C 1
ATOM 990 O O . ASN A 1 119 ? -14.471 -9.324 11.316 1.00 92.31 119 ASN A O 1
ATOM 994 N N . GLY A 1 120 ? -13.240 -7.498 11.730 1.00 92.12 120 GLY A N 1
ATOM 995 C CA . GLY A 1 120 ? -11.968 -8.116 11.320 1.00 92.12 120 GLY A CA 1
ATOM 996 C C . GLY A 1 120 ? -11.717 -8.105 9.811 1.00 92.12 120 GLY A C 1
ATOM 997 O O . GLY A 1 120 ? -10.778 -8.749 9.345 1.00 92.12 120 GLY A O 1
ATOM 998 N N . VAL A 1 121 ? -12.544 -7.389 9.047 1.00 94.62 121 VAL A N 1
ATOM 999 C CA . VAL A 1 121 ? -12.452 -7.301 7.590 1.00 94.62 121 VAL A CA 1
ATOM 1000 C C . VAL A 1 121 ? -12.196 -5.864 7.170 1.00 94.62 121 VAL A C 1
ATOM 1002 O O . VAL A 1 121 ? -12.934 -4.950 7.534 1.00 94.62 121 VAL A O 1
ATOM 1005 N N . VAL A 1 122 ? -11.158 -5.675 6.360 1.00 95.31 122 VAL A N 1
ATOM 1006 C CA . VAL A 1 122 ? -10.907 -4.433 5.633 1.00 95.31 122 VAL A CA 1
ATOM 1007 C C . VAL A 1 122 ? -11.615 -4.497 4.290 1.00 95.31 122 VAL A C 1
ATOM 1009 O O . VAL A 1 122 ? -11.345 -5.390 3.488 1.00 95.31 122 VAL A O 1
ATOM 1012 N N . THR A 1 123 ? -12.472 -3.514 4.025 1.00 96.19 123 THR A N 1
ATOM 1013 C CA . THR A 1 123 ? -13.093 -3.297 2.717 1.00 96.19 123 THR A CA 1
ATOM 1014 C C . THR A 1 123 ? -12.484 -2.064 2.067 1.00 96.19 123 THR A C 1
ATOM 1016 O O . THR A 1 123 ? -12.591 -0.950 2.583 1.00 96.19 123 THR A O 1
ATOM 1019 N N . LEU A 1 124 ? -11.856 -2.266 0.913 1.00 95.56 124 LEU A N 1
ATOM 1020 C CA . LEU A 1 124 ? -11.222 -1.224 0.115 1.00 95.56 124 LEU A CA 1
ATOM 1021 C C . LEU A 1 124 ? -11.976 -1.059 -1.195 1.00 95.56 124 LEU A C 1
ATOM 1023 O O . LEU A 1 124 ? -12.111 -2.017 -1.958 1.00 95.56 124 LEU A O 1
ATOM 1027 N N . GLN A 1 125 ? -12.420 0.162 -1.482 1.00 95.56 125 GLN A N 1
ATOM 1028 C CA . GLN A 1 125 ? -12.847 0.534 -2.828 1.00 95.56 125 GLN A CA 1
ATOM 1029 C C . GLN A 1 125 ? -11.734 1.332 -3.481 1.00 95.56 125 GLN A C 1
ATOM 1031 O O . GLN A 1 125 ? -11.197 2.271 -2.892 1.00 95.56 125 GLN A O 1
ATOM 1036 N N . TYR A 1 126 ? -11.377 0.945 -4.696 1.00 94.50 126 TYR A N 1
ATOM 1037 C CA . TYR A 1 126 ? -10.325 1.590 -5.461 1.00 94.50 126 TYR A CA 1
ATOM 1038 C C . TYR A 1 126 ? -10.709 1.640 -6.932 1.00 94.50 126 TYR A C 1
ATOM 1040 O O . TYR A 1 126 ? -11.550 0.864 -7.395 1.00 94.50 126 TYR A O 1
ATOM 1048 N N . HIS A 1 127 ? -10.093 2.554 -7.671 1.00 92.25 127 HIS A N 1
ATOM 1049 C CA . HIS A 1 127 ? -10.280 2.626 -9.109 1.00 92.25 127 HIS A CA 1
ATOM 1050 C C . HIS A 1 127 ? -8.960 2.620 -9.867 1.00 92.25 127 HIS A C 1
ATOM 1052 O O . HIS A 1 127 ? -7.946 3.154 -9.415 1.00 92.25 127 HIS A O 1
ATOM 1058 N N . ASP A 1 128 ? -9.019 2.021 -11.052 1.00 90.06 128 ASP A N 1
ATOM 1059 C CA . ASP A 1 128 ? -8.001 2.106 -12.088 1.00 90.06 128 ASP A CA 1
ATOM 1060 C C . ASP A 1 128 ? -8.627 2.777 -13.307 1.00 90.06 128 ASP A C 1
ATOM 1062 O O . ASP A 1 128 ? -9.394 2.152 -14.044 1.00 90.06 128 ASP A O 1
ATOM 1066 N N . LYS A 1 129 ? -8.310 4.061 -13.502 1.00 84.06 129 LYS A N 1
ATOM 1067 C CA . LYS A 1 129 ? -8.762 4.919 -14.608 1.00 84.06 129 LYS A CA 1
ATOM 1068 C C . LYS A 1 129 ? -10.288 5.025 -14.796 1.00 84.06 129 LYS A C 1
ATOM 1070 O O . LYS A 1 129 ? -10.853 6.099 -14.604 1.00 84.06 129 LYS A O 1
ATOM 1075 N N . HIS A 1 130 ? -10.939 3.960 -15.255 1.00 81.06 130 HIS A N 1
ATOM 1076 C CA . HIS A 1 130 ? -12.380 3.873 -15.510 1.00 81.06 130 HIS A CA 1
ATOM 1077 C C . HIS A 1 130 ? -13.061 2.729 -14.750 1.00 81.06 130 HIS A C 1
ATOM 1079 O O . HIS A 1 130 ? -14.285 2.744 -14.636 1.00 81.06 130 HIS A O 1
ATOM 1085 N N . ASP A 1 131 ? -12.292 1.785 -14.207 1.00 87.38 131 ASP A N 1
ATOM 1086 C CA . ASP A 1 131 ? -12.829 0.617 -13.520 1.00 87.38 131 ASP A CA 1
ATOM 1087 C C . ASP A 1 131 ? -12.847 0.857 -12.019 1.00 87.38 131 ASP A C 1
ATOM 1089 O O . ASP A 1 131 ? -11.827 1.221 -11.433 1.00 87.38 131 ASP A O 1
ATOM 1093 N N . LYS A 1 132 ? -13.991 0.590 -11.387 1.00 91.06 132 LYS A N 1
ATOM 1094 C CA . LYS A 1 132 ? -14.119 0.567 -9.931 1.00 91.06 132 LYS A CA 1
ATOM 1095 C C . LYS A 1 132 ? -14.106 -0.868 -9.437 1.00 91.06 132 LYS A C 1
ATOM 1097 O O . LYS A 1 132 ? -14.783 -1.743 -9.975 1.00 91.06 132 LYS A O 1
ATOM 1102 N N . ARG A 1 133 ? -13.330 -1.116 -8.392 1.00 92.12 133 ARG A N 1
ATOM 1103 C CA . ARG A 1 133 ? -13.138 -2.445 -7.818 1.00 92.12 133 ARG A CA 1
ATOM 1104 C C . ARG A 1 133 ? -13.287 -2.379 -6.309 1.00 92.12 133 ARG A C 1
ATOM 1106 O O . ARG A 1 133 ? -12.997 -1.360 -5.683 1.00 92.12 133 ARG A O 1
ATOM 1113 N N . GLN A 1 134 ? -13.742 -3.486 -5.740 1.00 94.19 134 GLN A N 1
ATOM 1114 C CA . GLN A 1 134 ? -13.802 -3.689 -4.301 1.00 94.19 134 GLN A CA 1
ATOM 1115 C C . GLN A 1 134 ? -12.958 -4.904 -3.927 1.00 94.19 134 GLN A C 1
ATOM 1117 O O . GLN A 1 134 ? -13.040 -5.949 -4.579 1.00 94.19 134 GLN A O 1
ATOM 1122 N N . MET A 1 135 ? -12.170 -4.758 -2.866 1.00 93.88 135 MET A N 1
ATOM 1123 C CA . MET A 1 135 ? -11.384 -5.830 -2.271 1.00 93.88 135 MET A CA 1
ATOM 1124 C C . MET A 1 135 ? -11.699 -5.941 -0.784 1.00 93.88 135 MET A C 1
ATOM 1126 O O . MET A 1 135 ? -11.637 -4.950 -0.058 1.00 93.88 135 MET A O 1
ATOM 1130 N N . GLU A 1 136 ? -11.997 -7.161 -0.347 1.00 95.50 136 GLU A N 1
ATOM 1131 C CA . GLU A 1 136 ? -12.189 -7.507 1.061 1.00 95.50 136 GLU A CA 1
ATOM 1132 C C . GLU A 1 136 ? -11.048 -8.408 1.531 1.00 95.50 136 GLU A C 1
ATOM 1134 O O . GLU A 1 136 ? -10.797 -9.459 0.929 1.00 95.50 136 GLU A O 1
ATOM 1139 N N . LEU A 1 137 ? -10.363 -7.998 2.599 1.00 94.19 137 LEU A N 1
ATOM 1140 C CA . LEU A 1 137 ? -9.252 -8.730 3.208 1.00 94.19 137 LEU A CA 1
ATOM 1141 C C . LEU A 1 137 ? -9.535 -8.972 4.691 1.00 94.19 137 LEU A C 1
ATOM 1143 O O . LEU A 1 137 ? -9.897 -8.038 5.407 1.00 94.19 137 LEU A O 1
ATOM 1147 N N . ASP A 1 138 ? -9.336 -10.203 5.156 1.00 92.94 138 ASP A N 1
ATOM 1148 C CA . ASP A 1 138 ? -9.306 -10.494 6.592 1.00 92.94 138 ASP A CA 1
ATOM 1149 C C . ASP A 1 138 ? -7.965 -10.082 7.231 1.00 92.94 138 ASP A C 1
ATOM 1151 O O . ASP A 1 138 ? -7.000 -9.729 6.546 1.00 92.94 138 ASP A O 1
ATOM 1155 N N . GLU A 1 139 ? -7.873 -10.161 8.561 1.00 89.31 139 GLU A N 1
ATOM 1156 C CA . GLU A 1 139 ? -6.633 -9.868 9.299 1.00 89.31 139 GLU A CA 1
ATOM 1157 C C . GLU A 1 139 ? -5.455 -10.807 8.960 1.00 89.31 139 GLU A C 1
ATOM 1159 O O . GLU A 1 139 ? -4.311 -10.500 9.304 1.00 89.31 139 GLU A O 1
ATOM 1164 N N . ASN A 1 140 ? -5.704 -11.921 8.262 1.00 89.38 140 ASN A N 1
ATOM 1165 C CA . ASN A 1 140 ? -4.680 -12.840 7.757 1.00 89.38 140 ASN A CA 1
ATOM 1166 C C . ASN A 1 140 ? -4.274 -12.524 6.310 1.00 89.38 140 ASN A C 1
ATOM 1168 O O . ASN A 1 140 ? -3.581 -13.326 5.679 1.00 89.38 140 ASN A O 1
ATOM 1172 N N . ASN A 1 141 ? -4.701 -11.376 5.771 1.00 88.38 141 ASN A N 1
ATOM 1173 C CA . ASN A 1 141 ? -4.446 -10.952 4.395 1.00 88.38 141 ASN A CA 1
ATOM 1174 C C . ASN A 1 141 ? -5.054 -11.900 3.336 1.00 88.38 141 ASN A C 1
ATOM 1176 O O . ASN A 1 141 ? -4.626 -11.930 2.175 1.00 88.38 141 ASN A O 1
ATOM 1180 N N . SER A 1 142 ? -6.061 -12.684 3.727 1.00 88.81 142 SER A N 1
ATOM 1181 C CA . SER A 1 142 ? -6.810 -13.565 2.838 1.00 88.81 142 SER A CA 1
ATOM 1182 C C . SER A 1 142 ? -7.951 -12.796 2.190 1.00 88.81 142 SER A C 1
ATOM 1184 O O . SER A 1 142 ? -8.684 -12.058 2.845 1.00 88.81 142 SER A O 1
ATOM 1186 N N . SER A 1 143 ? -8.101 -12.970 0.878 1.00 86.06 143 SER A N 1
ATOM 1187 C CA . SER A 1 143 ? -9.189 -12.344 0.132 1.00 86.06 143 SER A CA 1
ATOM 1188 C C . SER A 1 143 ? -10.496 -13.066 0.425 1.00 86.06 143 SER A C 1
ATOM 1190 O O . SER A 1 143 ? -10.596 -14.268 0.181 1.00 86.06 143 SER A O 1
ATOM 1192 N N . ILE A 1 144 ? -11.485 -12.327 0.922 1.00 83.94 144 ILE A N 1
ATOM 1193 C CA . ILE A 1 144 ? -12.821 -12.864 1.198 1.00 83.94 144 ILE A CA 1
ATOM 1194 C C . ILE A 1 144 ? -13.689 -12.742 -0.056 1.00 83.94 144 ILE A C 1
ATOM 1196 O O . ILE A 1 144 ? -14.310 -13.719 -0.459 1.00 83.94 144 ILE A O 1
ATOM 1200 N N . ASN A 1 145 ? -13.661 -11.581 -0.722 1.00 74.38 145 ASN A N 1
ATOM 1201 C CA . ASN A 1 145 ? -14.336 -11.332 -1.995 1.00 74.38 145 ASN A CA 1
ATOM 1202 C C . ASN A 1 145 ? -13.555 -10.325 -2.854 1.00 74.38 145 ASN A C 1
ATOM 1204 O O . ASN A 1 145 ? -12.981 -9.359 -2.345 1.00 74.38 145 ASN A O 1
ATOM 1208 N N . ILE A 1 146 ? -13.587 -10.525 -4.173 1.00 62.53 146 ILE A N 1
ATOM 1209 C CA . ILE A 1 146 ? -13.162 -9.532 -5.166 1.00 62.53 146 ILE A CA 1
ATOM 1210 C C . ILE A 1 146 ? -14.346 -9.326 -6.107 1.00 62.53 146 ILE A C 1
ATOM 1212 O O . ILE A 1 146 ? -14.722 -10.241 -6.839 1.00 62.53 146 ILE A O 1
ATOM 1216 N N . VAL A 1 147 ? -14.954 -8.141 -6.062 1.00 65.38 147 VAL A N 1
ATOM 1217 C CA . VAL A 1 147 ? -16.095 -7.795 -6.918 1.00 65.38 147 VAL A CA 1
ATOM 1218 C C . VAL A 1 147 ? -15.687 -6.653 -7.837 1.00 65.38 147 VAL A C 1
ATOM 1220 O O . VAL A 1 147 ? -15.323 -5.566 -7.384 1.00 65.38 147 VAL A O 1
ATOM 1223 N N . THR A 1 148 ? -15.758 -6.902 -9.141 1.00 61.66 148 THR A N 1
ATOM 1224 C CA . THR A 1 148 ? -15.700 -5.865 -10.176 1.00 61.66 148 THR A CA 1
ATOM 1225 C C . THR A 1 148 ? -17.124 -5.353 -10.378 1.00 61.66 148 THR A C 1
ATOM 1227 O O . THR A 1 148 ? -18.017 -6.161 -10.640 1.00 61.66 148 THR A O 1
ATOM 1230 N N . LYS A 1 149 ? -17.357 -4.053 -10.176 1.00 50.34 149 LYS A N 1
ATOM 1231 C CA . LYS A 1 149 ? -18.670 -3.431 -10.402 1.00 50.34 149 LYS A CA 1
ATOM 1232 C C . LYS A 1 149 ? -18.719 -2.754 -11.760 1.00 50.34 14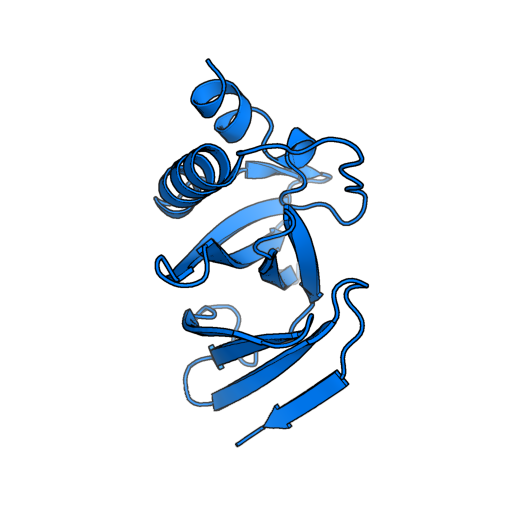9 LYS A C 1
ATOM 1234 O O . LYS A 1 149 ? -17.691 -2.157 -12.142 1.00 50.34 149 LYS A O 1
#

Secondary structure (DSSP, 8-state):
-HHHHHHH-GGGGTTT-S----S--SS-HHHHHHHHHHHHTT--EE-GGG-EEEEEEEEEETTTTEEEEEEEEEE-SSSS-EEEEEEEEE-TT--EEEEEE--S-TTT-EEEEEEEEETTEEEEEEEETTEEEEEEEETTS-EEEEEE-

Foldseek 3Di:
DLLVCCQVCVVVVVPPDPPDDDPDDDPCLVVVVSSLVVQCVPDWDDDPPQKTKGWPEKDADPVQSKIKTKIWIWDPVDPDIDIWIWIWMQGPVRQIAIDTDDAPDRVQDKYWDDWDDDPQKIWTWIDRPPWIWIFIAGSVNDTPDIDTD

Organism: NCBI:txid525917

pLDDT: mean 86.15, std 10.33, range [50.34, 96.62]

Radius of gyration: 14.87 Å; chains: 1; bounding box: 37×27×43 Å